Protein AF-A0A699RCU1-F1 (afdb_monomer_lite)

Structure (mmCIF, N/CA/C/O backbone):
data_AF-A0A699RCU1-F1
#
_entry.id   AF-A0A699RCU1-F1
#
loop_
_atom_site.group_PDB
_atom_site.id
_atom_site.type_symbol
_atom_site.label_atom_id
_atom_site.label_alt_id
_atom_site.label_comp_id
_atom_site.label_asym_id
_atom_site.label_entity_id
_atom_site.label_seq_id
_atom_site.pdbx_PDB_ins_code
_atom_site.Cartn_x
_atom_site.Cartn_y
_atom_site.Cartn_z
_atom_site.occupancy
_atom_site.B_iso_or_equiv
_atom_site.auth_seq_id
_atom_site.auth_comp_id
_atom_site.auth_asym_id
_atom_site.auth_atom_id
_atom_site.pdbx_PDB_model_num
ATOM 1 N N . MET A 1 1 ? -63.545 15.218 -15.089 1.00 36.19 1 MET A N 1
ATOM 2 C CA . MET A 1 1 ? -62.524 16.046 -15.772 1.00 36.19 1 MET A CA 1
ATOM 3 C C . MET A 1 1 ? -62.347 17.338 -14.980 1.00 36.19 1 MET A C 1
ATOM 5 O O . MET A 1 1 ? -63.163 18.237 -15.114 1.00 36.19 1 MET A O 1
ATOM 9 N N . ALA A 1 2 ? -61.368 17.408 -14.074 1.00 44.38 2 ALA A N 1
ATOM 10 C CA . ALA A 1 2 ? -61.155 18.608 -13.263 1.00 44.38 2 ALA A CA 1
ATOM 11 C C . ALA A 1 2 ? -60.403 19.665 -14.088 1.00 44.38 2 ALA A C 1
ATOM 13 O O . ALA A 1 2 ? -59.231 19.494 -14.425 1.00 44.38 2 ALA A O 1
ATOM 14 N N . GLY A 1 3 ? -61.101 20.743 -14.450 1.00 45.12 3 GLY A N 1
ATOM 15 C CA . GLY A 1 3 ? -60.527 21.897 -15.134 1.00 45.12 3 GLY A CA 1
ATOM 16 C C . GLY A 1 3 ? -59.576 22.654 -14.209 1.00 45.12 3 GLY A C 1
ATOM 17 O O . GLY A 1 3 ? -59.999 23.333 -13.278 1.00 45.12 3 GLY A O 1
ATOM 18 N N . VAL A 1 4 ? -58.273 22.541 -14.463 1.00 46.00 4 VAL A N 1
ATOM 19 C CA . VAL A 1 4 ? -57.250 23.323 -13.757 1.00 46.00 4 VAL A CA 1
ATOM 20 C C . VAL A 1 4 ? -57.346 24.787 -14.199 1.00 46.00 4 VAL A C 1
ATOM 22 O O . VAL A 1 4 ? -57.013 25.112 -15.340 1.00 46.00 4 VAL A O 1
ATOM 25 N N . SER A 1 5 ? -57.787 25.653 -13.281 1.00 58.03 5 SER A N 1
ATOM 26 C CA . SER A 1 5 ? -57.928 27.107 -13.453 1.00 58.03 5 SER A CA 1
ATOM 27 C C . SER A 1 5 ? -56.631 27.786 -13.928 1.00 58.03 5 SER A C 1
ATOM 29 O O . SER A 1 5 ? -55.534 27.485 -13.446 1.00 58.03 5 SER A O 1
ATOM 31 N N . ASN A 1 6 ? -56.762 28.736 -14.861 1.00 61.31 6 ASN A N 1
ATOM 32 C CA . ASN A 1 6 ? -55.672 29.421 -15.573 1.00 61.31 6 ASN A CA 1
ATOM 33 C C . ASN A 1 6 ? -54.647 30.094 -14.629 1.00 61.31 6 ASN A C 1
ATOM 35 O O . ASN A 1 6 ? -53.447 30.081 -14.894 1.00 61.31 6 ASN A O 1
ATOM 39 N N . ASN A 1 7 ? -55.085 30.599 -13.470 1.00 59.19 7 ASN A N 1
ATOM 40 C CA . ASN A 1 7 ? -54.180 31.191 -12.475 1.00 59.19 7 ASN A CA 1
ATOM 41 C C . ASN A 1 7 ? -53.274 30.159 -11.790 1.00 59.19 7 ASN A C 1
ATOM 43 O O . ASN A 1 7 ? -52.128 30.471 -11.471 1.00 59.19 7 ASN A O 1
ATOM 47 N N . ASN A 1 8 ? -53.740 28.921 -11.614 1.00 57.97 8 ASN A N 1
ATOM 48 C CA . ASN A 1 8 ? -52.934 27.852 -11.024 1.00 57.97 8 ASN A CA 1
ATOM 49 C C . ASN A 1 8 ? -51.920 27.306 -12.035 1.00 57.97 8 ASN A C 1
ATOM 51 O O . ASN A 1 8 ? -50.808 26.965 -11.647 1.00 57.97 8 ASN A O 1
ATOM 55 N N . ARG A 1 9 ? -52.248 27.326 -13.338 1.00 62.53 9 ARG A N 1
ATOM 56 C CA . ARG A 1 9 ? -51.283 27.046 -14.416 1.00 62.53 9 ARG A CA 1
ATOM 57 C C . ARG A 1 9 ? -50.198 28.118 -14.498 1.00 62.53 9 ARG A C 1
ATOM 59 O O . ARG A 1 9 ? -49.031 27.766 -14.569 1.00 62.53 9 ARG A O 1
ATOM 66 N N . LYS A 1 10 ? -50.549 29.407 -14.404 1.00 63.38 10 LYS A N 1
ATOM 67 C CA . LYS A 1 10 ? -49.562 30.505 -14.359 1.00 63.38 10 LYS A CA 1
ATOM 68 C C . LYS A 1 10 ? -48.641 30.406 -13.141 1.00 63.38 10 LYS A C 1
ATOM 70 O O . LYS A 1 10 ? -47.439 30.578 -13.289 1.00 63.38 10 LYS A O 1
ATOM 75 N N . LYS A 1 11 ? -49.179 30.066 -11.962 1.00 64.94 11 LYS A N 1
ATOM 76 C CA . LYS A 1 11 ? -48.381 29.827 -10.744 1.00 64.94 11 LYS A CA 1
ATOM 77 C C . LYS A 1 11 ? -47.473 28.596 -10.866 1.00 64.94 11 LYS A C 1
ATOM 79 O O . LYS A 1 11 ? -46.323 28.665 -10.447 1.00 64.94 11 LYS A O 1
ATOM 84 N N . LEU A 1 12 ? -47.953 27.512 -11.485 1.00 63.06 12 LEU A N 1
ATOM 85 C CA . LEU A 1 12 ? -47.147 26.319 -11.781 1.00 63.06 12 LEU A CA 1
ATOM 86 C C . LEU A 1 12 ? -46.032 26.611 -12.795 1.00 63.06 12 LEU A C 1
ATOM 88 O O . LEU A 1 12 ? -44.903 26.183 -12.584 1.00 63.06 12 LEU A O 1
ATOM 92 N N . ILE A 1 13 ? -46.314 27.384 -13.849 1.00 64.69 13 ILE A N 1
ATOM 93 C CA . ILE A 1 13 ? -45.314 27.809 -14.841 1.00 64.69 13 ILE A CA 1
ATOM 94 C C . ILE A 1 13 ? -44.275 28.736 -14.196 1.00 64.69 13 ILE A C 1
ATOM 96 O O . ILE A 1 13 ? -43.083 28.566 -14.428 1.00 64.69 13 ILE A O 1
ATOM 100 N N . LEU A 1 14 ? -44.697 29.675 -13.342 1.00 62.03 14 LEU A N 1
ATOM 101 C CA . LEU A 1 14 ? -43.781 30.587 -12.651 1.00 62.03 14 LEU A CA 1
ATOM 102 C C . LEU A 1 14 ? -42.874 29.841 -11.656 1.00 62.03 14 LEU A C 1
ATOM 104 O O . LEU A 1 14 ? -41.682 30.126 -11.582 1.00 62.03 14 LEU A O 1
ATOM 108 N N . GLY A 1 15 ? -43.411 28.838 -10.951 1.00 68.62 15 GLY A N 1
ATOM 109 C CA . GLY A 1 15 ? -42.625 27.949 -10.088 1.00 68.62 15 GLY A CA 1
ATOM 110 C C . GLY A 1 15 ? -41.655 27.048 -10.866 1.00 68.62 15 GLY A C 1
ATOM 111 O O . GLY A 1 15 ? -40.509 26.868 -10.453 1.00 68.62 15 GLY A O 1
ATOM 112 N N . ALA A 1 16 ? -42.072 26.529 -12.024 1.00 64.06 16 ALA A N 1
ATOM 113 C CA . ALA A 1 16 ? -41.213 25.731 -12.900 1.00 64.06 16 ALA A CA 1
ATOM 114 C C . ALA A 1 16 ? -40.072 26.567 -13.515 1.00 64.06 16 ALA A C 1
ATOM 116 O O . ALA A 1 16 ? -38.933 26.118 -13.559 1.00 64.06 16 ALA A O 1
ATOM 117 N N . LEU A 1 17 ? -40.327 27.814 -13.921 1.00 60.56 17 LEU A N 1
ATOM 118 C CA . LEU A 1 17 ? -39.280 28.707 -14.434 1.00 60.56 17 LEU A CA 1
ATOM 119 C C . LEU A 1 17 ? -38.281 29.120 -13.342 1.00 60.56 17 LEU A C 1
ATOM 121 O O . LEU A 1 17 ? -37.078 29.153 -13.594 1.00 60.56 17 LEU A O 1
ATOM 125 N N . ALA A 1 18 ? -38.752 29.374 -12.117 1.00 61.88 18 ALA A N 1
ATOM 126 C CA . ALA A 1 18 ? -37.882 29.707 -10.989 1.00 61.88 18 ALA A CA 1
ATOM 127 C C . ALA A 1 18 ? -36.944 28.546 -10.606 1.00 61.88 18 ALA A C 1
ATOM 129 O O . ALA A 1 18 ? -35.774 28.769 -10.300 1.00 61.88 18 ALA A O 1
ATOM 130 N N . THR A 1 19 ? -37.428 27.301 -10.673 1.00 60.97 19 THR A N 1
ATOM 131 C CA . THR A 1 19 ? -36.604 26.107 -10.409 1.00 60.97 19 THR A CA 1
ATOM 132 C C . THR A 1 19 ? -35.581 25.841 -11.517 1.00 60.97 19 THR A C 1
ATOM 134 O O . THR A 1 19 ? -34.441 25.503 -11.210 1.00 60.97 19 THR A O 1
ATOM 137 N N . VAL A 1 20 ? -35.927 26.078 -12.788 1.00 64.06 20 VAL A N 1
ATOM 138 C CA . VAL A 1 20 ? -34.983 25.968 -13.920 1.00 64.06 20 VAL A CA 1
ATOM 139 C C . VAL A 1 20 ? -33.850 27.001 -13.823 1.00 64.06 20 VAL A C 1
ATOM 141 O O . VAL A 1 20 ? -32.688 26.655 -14.041 1.00 64.06 20 VAL A O 1
ATOM 144 N N . LEU A 1 21 ? -34.146 28.248 -13.434 1.00 60.62 21 LEU A N 1
ATOM 145 C CA . LEU A 1 21 ? -33.123 29.294 -13.290 1.00 60.62 21 LEU A CA 1
ATOM 146 C C . LEU A 1 21 ? -32.106 28.980 -12.180 1.00 60.62 21 LEU A C 1
ATOM 148 O O . LEU A 1 21 ? -30.912 29.206 -12.375 1.00 60.62 21 LEU A O 1
ATOM 152 N N . LEU A 1 22 ? -32.535 28.388 -11.060 1.00 59.56 22 LEU A N 1
ATOM 153 C CA . LEU A 1 22 ? -31.626 28.001 -9.972 1.00 59.56 22 LEU A CA 1
ATOM 154 C C . LEU A 1 22 ? -30.651 26.878 -10.367 1.00 59.56 22 LEU A C 1
ATOM 156 O O . LEU A 1 22 ? -29.525 26.851 -9.876 1.00 59.56 22 LEU A O 1
ATOM 160 N N . ILE A 1 23 ? -31.038 25.987 -11.285 1.00 56.88 23 ILE A N 1
ATOM 161 C CA . ILE A 1 23 ? -30.172 24.896 -11.768 1.00 56.88 23 ILE A CA 1
ATOM 162 C C . ILE A 1 23 ? -29.110 25.423 -12.754 1.00 56.88 23 ILE A C 1
ATOM 164 O O . ILE A 1 23 ? -27.985 24.926 -12.777 1.00 56.88 23 ILE A O 1
ATOM 168 N N . SER A 1 24 ? -29.410 26.488 -13.510 1.00 56.06 24 SER A N 1
ATOM 169 C CA . SER A 1 24 ? -28.455 27.102 -14.452 1.00 56.06 24 SER A CA 1
ATOM 170 C C . SER A 1 24 ? -27.304 27.886 -13.798 1.00 56.06 24 SER A C 1
ATOM 172 O O . SER A 1 24 ? -26.292 28.137 -14.448 1.00 56.06 24 SER A O 1
ATOM 174 N N . ALA A 1 25 ? -27.397 28.212 -12.504 1.00 57.78 25 ALA A N 1
ATOM 175 C CA . ALA A 1 25 ? -26.350 28.935 -11.775 1.00 57.78 25 ALA A CA 1
ATOM 176 C C . ALA A 1 25 ? -25.174 28.049 -11.299 1.00 57.78 25 ALA A C 1
ATOM 178 O O . ALA A 1 25 ? -24.194 28.574 -10.775 1.00 57.78 25 ALA A O 1
ATOM 179 N N . PHE A 1 26 ? -25.226 26.724 -11.506 1.00 57.66 26 PHE A N 1
ATOM 180 C CA . PHE A 1 26 ? -24.154 25.788 -11.119 1.00 57.66 26 PHE A CA 1
ATOM 181 C C . PHE A 1 26 ? -23.271 25.291 -12.282 1.00 57.66 26 PHE A C 1
ATOM 183 O O . PHE A 1 26 ? -22.323 24.548 -12.042 1.00 57.66 26 PHE A O 1
ATOM 190 N N . ILE A 1 27 ? -23.495 25.742 -13.525 1.00 58.50 27 ILE A N 1
ATOM 191 C CA . ILE A 1 27 ? -22.657 25.402 -14.701 1.00 58.50 27 ILE A CA 1
ATOM 192 C C . ILE A 1 27 ? -21.872 26.642 -15.176 1.00 58.50 27 ILE A C 1
ATOM 194 O O . ILE A 1 27 ? -21.806 26.955 -16.360 1.00 58.50 27 ILE A O 1
ATOM 198 N N . GLY A 1 28 ? -21.313 27.404 -14.230 1.00 57.59 28 GLY A N 1
ATOM 199 C CA . GLY A 1 28 ? -20.742 28.731 -14.500 1.00 57.59 28 GLY A CA 1
ATOM 200 C C . GLY A 1 28 ? -19.399 29.046 -13.844 1.00 57.59 28 GLY A C 1
ATOM 201 O O . GLY A 1 28 ? -19.011 30.209 -13.845 1.00 57.59 28 GLY A O 1
ATOM 202 N N . ILE A 1 29 ? -18.671 28.067 -13.292 1.00 57.88 29 ILE A N 1
ATOM 203 C CA . ILE A 1 29 ? -17.298 28.288 -12.796 1.00 57.88 29 ILE A CA 1
ATOM 204 C C . ILE A 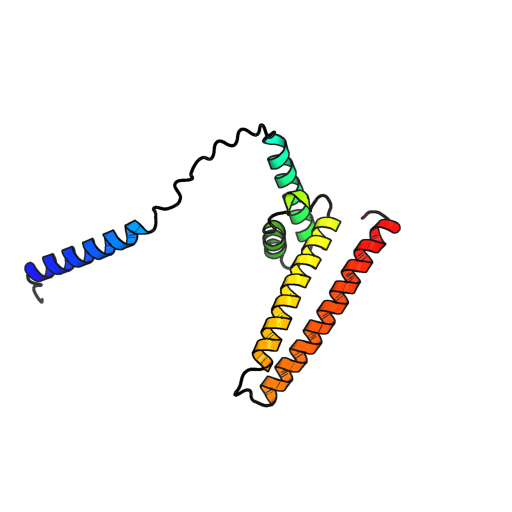1 29 ? -16.364 27.205 -13.336 1.00 57.88 29 ILE A C 1
ATOM 206 O O . ILE A 1 29 ? -15.880 26.354 -12.603 1.00 57.88 29 ILE A O 1
ATOM 210 N N . VAL A 1 30 ? -16.092 27.263 -14.641 1.00 53.94 30 VAL A N 1
ATOM 211 C CA . VAL A 1 30 ? -14.787 26.851 -15.185 1.00 53.94 30 VAL A CA 1
ATOM 212 C C . VAL A 1 30 ? -14.394 27.756 -16.361 1.00 53.94 30 VAL A C 1
ATOM 214 O O . VAL A 1 30 ? -13.940 27.303 -17.406 1.00 53.94 30 VAL A O 1
ATOM 217 N N . VAL A 1 31 ? -14.566 29.076 -16.221 1.00 47.47 31 VAL A N 1
ATOM 218 C CA . VAL A 1 31 ? -13.823 30.013 -17.078 1.00 47.47 31 VAL A CA 1
ATOM 219 C C . VAL A 1 31 ? -12.420 30.095 -16.492 1.00 47.47 31 VAL A C 1
ATOM 221 O O . VAL A 1 31 ? -12.175 30.799 -15.515 1.00 47.47 31 VAL A O 1
ATOM 224 N N . GLY A 1 32 ? -11.519 29.284 -17.043 1.00 51.53 32 GLY A N 1
ATOM 225 C CA . GLY A 1 32 ? -10.115 29.274 -16.665 1.00 51.53 32 GLY A CA 1
ATOM 226 C C . GLY A 1 32 ? -9.513 30.668 -16.806 1.00 51.53 32 GLY A C 1
ATOM 227 O O . GLY A 1 32 ? -9.486 31.246 -17.894 1.00 51.53 32 GLY A O 1
ATOM 228 N N . VAL A 1 33 ? -8.991 31.207 -15.707 1.00 49.88 33 VAL A N 1
ATOM 229 C CA . VAL A 1 33 ? -8.054 32.324 -15.773 1.00 49.88 33 VAL A CA 1
ATOM 230 C C . VAL A 1 33 ? -6.788 31.817 -16.459 1.00 49.88 33 VAL A C 1
ATOM 232 O O . VAL A 1 33 ? -6.013 31.043 -15.900 1.00 49.88 33 VAL A O 1
ATOM 235 N N . LYS A 1 34 ? -6.593 32.221 -17.716 1.00 48.66 34 LYS A N 1
ATOM 236 C CA . LYS A 1 34 ? -5.351 31.989 -18.454 1.00 48.66 34 LYS A CA 1
ATOM 237 C C . LYS A 1 34 ? -4.252 32.826 -17.803 1.00 48.66 34 LYS A C 1
ATOM 239 O O . LYS A 1 34 ? -4.014 33.965 -18.197 1.00 48.66 34 LYS A O 1
ATOM 244 N N . SER A 1 35 ? -3.592 32.258 -16.797 1.00 53.59 35 SER A N 1
ATOM 245 C CA . SER A 1 35 ? -2.325 32.779 -16.300 1.00 53.59 35 SER A CA 1
ATOM 246 C C . SER A 1 35 ? -1.311 32.667 -17.437 1.00 53.59 35 SER A C 1
ATOM 248 O O . SER A 1 35 ? -0.948 31.568 -17.860 1.00 53.59 35 SER A O 1
ATOM 250 N N . ARG A 1 36 ? -0.897 33.807 -17.998 1.00 60.38 36 ARG A N 1
ATOM 251 C CA . ARG A 1 36 ? 0.263 33.866 -18.890 1.00 60.38 36 ARG A CA 1
ATOM 252 C C . ARG A 1 36 ? 1.508 33.678 -18.027 1.00 60.38 36 ARG A C 1
ATOM 254 O O . ARG A 1 36 ? 2.154 34.653 -17.666 1.00 60.38 36 ARG A O 1
ATOM 261 N N . ASN A 1 37 ? 1.836 32.429 -17.708 1.00 59.19 37 ASN A N 1
ATOM 262 C CA . ASN A 1 37 ? 3.193 32.098 -17.313 1.00 59.19 37 ASN A CA 1
ATOM 263 C C . ASN A 1 37 ? 3.993 31.866 -18.594 1.00 59.19 37 ASN A C 1
ATOM 265 O O . ASN A 1 37 ? 3.831 30.859 -19.283 1.00 59.19 37 ASN A O 1
ATOM 269 N N . SER A 1 38 ? 4.808 32.848 -18.949 1.00 57.78 38 SER A N 1
ATOM 270 C CA . SER A 1 38 ? 5.862 32.731 -19.946 1.00 57.78 38 SER A CA 1
ATOM 271 C C . SER A 1 38 ? 6.927 31.761 -19.433 1.00 57.78 38 SER A C 1
ATOM 273 O O . SER A 1 38 ? 7.936 32.165 -18.867 1.00 57.78 38 SER A O 1
ATOM 275 N N . GLY A 1 39 ? 6.667 30.471 -19.623 1.00 46.84 39 GLY A N 1
ATOM 276 C CA . GLY A 1 39 ? 7.641 29.395 -19.536 1.00 46.84 39 GLY A CA 1
ATOM 277 C C . GLY A 1 39 ? 7.561 28.598 -20.828 1.00 46.84 39 GLY A C 1
ATOM 278 O O . GLY A 1 39 ? 6.590 27.883 -21.057 1.00 46.84 39 GLY A O 1
ATOM 279 N N . SER A 1 40 ? 8.552 28.768 -21.700 1.00 49.97 40 SER A N 1
ATOM 280 C CA . SER A 1 40 ? 8.745 27.907 -22.864 1.00 49.97 40 SER A CA 1
ATOM 281 C C . SER A 1 40 ? 9.043 26.493 -22.359 1.00 49.97 40 SER A C 1
ATOM 283 O O . SER A 1 40 ? 10.168 26.209 -21.958 1.00 49.97 40 SER A O 1
ATOM 285 N N . HIS A 1 41 ? 8.028 25.628 -22.314 1.00 51.09 41 HIS A N 1
ATOM 286 C CA . HIS A 1 41 ? 8.196 24.204 -22.044 1.00 51.09 41 HIS A CA 1
ATOM 287 C C . HIS A 1 41 ? 7.766 23.400 -23.267 1.00 51.09 41 HIS A C 1
ATOM 289 O O . HIS A 1 41 ? 6.651 23.520 -23.775 1.00 51.09 41 HIS A O 1
ATOM 295 N N . ASN A 1 42 ? 8.716 22.596 -23.731 1.00 52.53 42 ASN A N 1
ATOM 296 C CA . ASN A 1 42 ? 8.678 21.731 -24.896 1.00 52.53 42 ASN A CA 1
ATOM 297 C C . ASN A 1 42 ? 7.509 20.729 -24.788 1.00 52.53 42 ASN A C 1
ATOM 299 O O . ASN A 1 42 ? 7.637 19.673 -24.173 1.00 52.53 42 ASN A O 1
ATOM 303 N N . SER A 1 43 ? 6.348 21.081 -25.345 1.00 57.59 43 SER A N 1
ATOM 304 C CA . SER A 1 43 ? 5.077 20.363 -25.140 1.00 57.59 43 SER A CA 1
ATOM 305 C C . SER A 1 43 ? 5.066 18.941 -25.712 1.00 57.59 43 SER A C 1
ATOM 307 O O . SER A 1 43 ? 4.192 18.158 -25.369 1.00 57.59 43 SER A O 1
ATOM 309 N N . ASN A 1 44 ? 6.044 18.606 -26.557 1.00 59.28 44 ASN A N 1
ATOM 310 C CA . ASN A 1 44 ? 6.176 17.290 -27.172 1.00 59.28 44 ASN A CA 1
ATOM 311 C C . ASN A 1 44 ? 6.752 16.241 -26.199 1.00 59.28 44 ASN A C 1
ATOM 313 O O . ASN A 1 44 ? 6.382 15.078 -26.251 1.00 59.28 44 ASN A O 1
ATOM 317 N N . VAL A 1 45 ? 7.633 16.640 -25.272 1.00 61.78 45 VAL A N 1
ATOM 318 C CA . VAL A 1 45 ? 8.303 15.686 -24.367 1.00 61.78 45 VAL A CA 1
ATOM 319 C C . VAL A 1 45 ? 7.351 15.186 -23.279 1.00 61.78 45 VAL A C 1
ATOM 321 O O . VAL A 1 45 ? 7.308 13.989 -23.029 1.00 61.78 45 VAL A O 1
ATOM 324 N N . GLN A 1 46 ? 6.538 16.075 -22.695 1.00 66.38 46 GLN A N 1
ATOM 325 C CA . GLN A 1 46 ? 5.590 15.702 -21.637 1.00 66.38 46 GLN A CA 1
ATOM 326 C C . GLN A 1 46 ? 4.530 14.714 -22.140 1.00 66.38 46 GLN A C 1
ATOM 328 O O . GLN A 1 46 ? 4.268 13.707 -21.492 1.00 66.38 46 GLN A O 1
ATOM 333 N N . SER A 1 47 ? 3.966 14.955 -23.329 1.00 73.12 47 SER A N 1
ATOM 334 C CA . SER A 1 47 ? 2.973 14.050 -23.917 1.00 73.12 47 SER A CA 1
ATOM 335 C C . SER A 1 47 ? 3.552 12.675 -24.260 1.00 73.12 47 SER A C 1
ATOM 337 O O . SER A 1 47 ? 2.842 11.676 -24.180 1.00 73.12 47 SER A O 1
ATOM 339 N N . ILE A 1 48 ? 4.837 12.615 -24.634 1.00 76.00 48 ILE A N 1
ATOM 340 C CA . ILE A 1 48 ? 5.532 11.354 -24.923 1.00 76.00 48 ILE A CA 1
ATOM 341 C C . ILE A 1 48 ? 5.769 10.571 -23.626 1.00 76.00 48 ILE A C 1
ATOM 343 O O . ILE A 1 48 ? 5.438 9.390 -23.577 1.00 76.00 48 ILE A O 1
ATOM 347 N N . THR A 1 49 ? 6.266 11.223 -22.567 1.00 74.81 49 THR A N 1
ATOM 348 C CA . THR A 1 49 ? 6.495 10.568 -21.265 1.00 74.81 49 THR A CA 1
ATOM 349 C C . THR A 1 49 ? 5.197 10.110 -20.608 1.00 74.81 49 THR A C 1
ATOM 351 O O . THR A 1 49 ? 5.165 9.053 -19.986 1.00 74.81 49 THR A O 1
ATOM 354 N N . ASP A 1 50 ? 4.112 10.873 -20.781 1.00 82.38 50 ASP A N 1
ATOM 355 C CA . ASP A 1 50 ? 2.783 10.460 -20.331 1.00 82.38 50 ASP A CA 1
ATOM 356 C C . ASP A 1 50 ? 2.374 9.165 -21.058 1.00 82.38 50 ASP A C 1
ATOM 358 O O . ASP A 1 50 ? 2.045 8.166 -20.418 1.00 82.38 50 ASP A O 1
ATOM 362 N N . SER A 1 51 ? 2.467 9.137 -22.393 1.00 89.38 51 SER A N 1
ATOM 363 C CA . SER A 1 51 ? 2.123 7.954 -23.193 1.00 89.38 51 SER A CA 1
ATOM 364 C C . SER A 1 51 ? 2.959 6.719 -22.835 1.00 89.38 51 SER A C 1
ATOM 366 O O . SER A 1 51 ? 2.417 5.618 -22.787 1.00 89.38 51 SER A O 1
ATOM 368 N N . GLU A 1 52 ? 4.259 6.882 -22.590 1.00 95.19 52 GLU A N 1
ATOM 369 C CA . GLU A 1 52 ? 5.164 5.784 -22.234 1.00 95.19 52 GLU A CA 1
ATOM 370 C C . GLU A 1 52 ? 4.804 5.171 -20.875 1.00 95.19 52 GLU A C 1
ATOM 372 O O . GLU A 1 52 ? 4.620 3.956 -20.772 1.00 95.19 52 GLU A O 1
ATOM 377 N N . ALA A 1 53 ? 4.608 6.006 -19.850 1.00 96.56 53 ALA A N 1
ATOM 378 C CA . ALA A 1 53 ? 4.191 5.545 -18.530 1.00 96.56 53 ALA A CA 1
ATOM 379 C C . ALA A 1 53 ? 2.853 4.793 -18.594 1.00 96.56 53 ALA A C 1
ATOM 381 O O . ALA A 1 53 ? 2.703 3.734 -17.983 1.00 96.56 53 ALA A O 1
ATOM 382 N N . HIS A 1 54 ? 1.891 5.291 -19.376 1.00 97.00 54 HIS A N 1
ATOM 383 C CA . HIS A 1 54 ? 0.603 4.625 -19.561 1.00 97.00 54 HIS A CA 1
ATOM 384 C C . HIS A 1 54 ? 0.734 3.231 -20.201 1.00 97.00 54 HIS A C 1
ATOM 386 O O . HIS A 1 54 ? 0.063 2.301 -19.745 1.00 97.00 54 HIS A O 1
ATOM 392 N N . GLU A 1 55 ? 1.607 3.043 -21.194 1.00 97.50 55 GLU A N 1
ATOM 393 C CA . GLU A 1 55 ? 1.856 1.724 -21.800 1.00 97.50 55 GLU A CA 1
ATOM 394 C C . GLU A 1 55 ? 2.581 0.763 -20.841 1.00 97.50 55 GLU A C 1
ATOM 396 O O . GLU A 1 55 ? 2.236 -0.423 -20.755 1.00 97.50 55 GLU A O 1
ATOM 401 N N . ILE A 1 56 ? 3.526 1.264 -20.038 1.00 97.44 56 ILE A N 1
ATOM 402 C CA . ILE A 1 56 ? 4.187 0.469 -18.991 1.00 97.44 56 ILE A CA 1
ATOM 403 C C . ILE A 1 56 ? 3.167 0.007 -17.947 1.00 97.44 56 ILE A C 1
ATOM 405 O O . ILE A 1 56 ? 3.119 -1.176 -17.605 1.00 97.44 56 ILE A O 1
ATOM 409 N N . VAL A 1 57 ? 2.306 0.903 -17.460 1.00 97.94 57 VAL A N 1
ATOM 410 C CA . VAL A 1 57 ? 1.254 0.543 -16.497 1.00 97.94 57 VAL A CA 1
ATOM 411 C C . VAL A 1 57 ? 0.291 -0.473 -17.113 1.00 97.94 57 VAL A C 1
ATOM 413 O O . VAL A 1 57 ? -0.042 -1.473 -16.478 1.00 97.94 57 VAL A O 1
ATOM 416 N N . LYS A 1 58 ? -0.134 -0.265 -18.362 1.00 97.69 58 LYS A N 1
ATOM 417 C CA . LYS A 1 58 ? -1.063 -1.163 -19.056 1.00 97.69 58 LYS A CA 1
ATOM 418 C C . LYS A 1 58 ? -0.489 -2.568 -19.233 1.00 97.69 58 LYS A C 1
ATOM 420 O O . LYS A 1 58 ? -1.168 -3.548 -18.925 1.00 97.69 58 LYS A O 1
ATOM 425 N N . SER A 1 59 ? 0.759 -2.673 -19.683 1.00 97.25 59 SER A N 1
ATOM 426 C CA . SER A 1 59 ? 1.451 -3.959 -19.824 1.00 97.25 59 SER A CA 1
ATOM 427 C C . SER A 1 59 ? 1.649 -4.644 -18.469 1.00 97.25 59 SER A C 1
ATOM 429 O O . SER A 1 59 ? 1.303 -5.818 -18.334 1.00 97.25 59 SER A O 1
ATOM 431 N N . SER A 1 60 ? 2.069 -3.902 -17.439 1.00 96.38 60 SER A N 1
ATOM 432 C CA . SER A 1 60 ? 2.230 -4.407 -16.066 1.00 96.38 60 SER A CA 1
ATOM 433 C C . SER A 1 60 ? 0.921 -4.957 -15.485 1.00 96.38 60 SER A C 1
ATOM 435 O O . SER A 1 60 ? 0.913 -5.992 -14.822 1.00 96.38 60 SER A O 1
ATOM 437 N N . CYS A 1 61 ? -0.205 -4.297 -15.762 1.00 98.06 61 CYS A N 1
ATOM 438 C CA . CYS A 1 61 ? -1.521 -4.689 -15.262 1.00 98.06 61 CYS A CA 1
ATOM 439 C C . CYS A 1 61 ? -2.176 -5.844 -16.037 1.00 98.06 61 CYS A C 1
ATOM 441 O O . CYS A 1 61 ? -3.130 -6.444 -15.533 1.00 98.06 61 CYS A O 1
ATOM 443 N N . SER A 1 62 ? -1.688 -6.171 -17.239 1.00 97.50 62 SER A N 1
ATOM 444 C CA . SER A 1 62 ? -2.335 -7.124 -18.156 1.00 97.50 62 SER A CA 1
ATOM 445 C C . SER A 1 62 ? -2.481 -8.543 -17.593 1.00 97.50 62 SER A C 1
ATOM 447 O O . SER A 1 62 ? -3.452 -9.227 -17.908 1.00 97.50 62 SER A O 1
ATOM 449 N N . ALA A 1 63 ? -1.558 -8.966 -16.725 1.00 93.56 63 ALA A N 1
ATOM 450 C CA . ALA A 1 63 ? -1.557 -10.286 -16.094 1.00 93.56 63 ALA A CA 1
ATOM 451 C C . ALA A 1 63 ? -2.308 -10.334 -14.748 1.00 93.56 63 ALA A C 1
ATOM 453 O O . ALA A 1 63 ? -2.350 -11.378 -14.097 1.00 93.56 63 ALA A O 1
ATOM 454 N N . THR A 1 64 ? -2.880 -9.215 -14.293 1.00 97.06 64 THR A N 1
ATOM 455 C CA . THR A 1 64 ? -3.628 -9.168 -13.028 1.00 97.06 64 THR A CA 1
ATOM 456 C C . THR A 1 64 ? -5.054 -9.695 -13.203 1.00 97.06 64 THR A C 1
ATOM 458 O O . THR A 1 64 ? -5.613 -9.664 -14.295 1.00 97.06 64 THR A O 1
ATOM 461 N N . PHE A 1 65 ? -5.696 -10.127 -12.112 1.00 98.12 65 PHE A N 1
ATOM 462 C CA . PHE A 1 65 ? -7.108 -10.540 -12.148 1.00 98.12 65 PHE A CA 1
ATOM 463 C C . PHE A 1 65 ? -8.075 -9.402 -12.507 1.00 98.12 65 PHE A C 1
ATOM 465 O O . PHE A 1 65 ? -9.179 -9.666 -12.981 1.00 98.12 65 PHE A O 1
ATOM 472 N N . TYR A 1 66 ? -7.671 -8.145 -12.287 1.00 97.81 66 TYR A N 1
ATOM 473 C CA . TYR A 1 66 ? -8.492 -6.962 -12.550 1.00 97.81 66 TYR A CA 1
ATOM 474 C C . TYR A 1 66 ? -7.705 -5.902 -13.344 1.00 97.81 66 TYR A C 1
ATOM 476 O O . TYR A 1 66 ? -7.373 -4.853 -12.782 1.00 97.81 66 TYR A O 1
ATOM 484 N N . PRO A 1 67 ? -7.419 -6.131 -14.642 1.00 98.25 67 PRO A N 1
ATOM 485 C CA . PRO A 1 67 ? -6.525 -5.270 -15.424 1.00 98.25 67 PRO A CA 1
ATOM 486 C C . PRO A 1 67 ? -6.969 -3.805 -15.481 1.00 98.25 67 PRO A C 1
ATOM 488 O O . PRO A 1 67 ? -6.166 -2.906 -15.243 1.00 98.25 67 PRO A O 1
ATOM 491 N N . GLU A 1 68 ? -8.262 -3.560 -15.704 1.00 97.75 68 GLU A N 1
ATOM 492 C CA . GLU A 1 68 ? -8.820 -2.202 -15.775 1.00 97.75 68 GLU A CA 1
ATOM 493 C C . GLU A 1 68 ? -8.758 -1.468 -14.429 1.00 97.75 68 GLU A C 1
ATOM 495 O O . GLU A 1 68 ? -8.462 -0.271 -14.363 1.00 97.75 68 GLU A O 1
ATOM 500 N N . LEU A 1 69 ? -8.998 -2.187 -13.327 1.00 97.94 69 LEU A N 1
ATOM 501 C CA . LEU A 1 69 ? -8.894 -1.613 -11.988 1.00 97.94 69 LEU A CA 1
ATOM 502 C C . LEU A 1 69 ? -7.434 -1.302 -11.644 1.00 97.94 69 LEU A C 1
ATOM 504 O O . LEU A 1 69 ? -7.154 -0.233 -11.107 1.00 97.94 69 LEU A O 1
ATOM 508 N N . CYS A 1 70 ? -6.508 -2.201 -11.980 1.00 98.38 70 CYS A N 1
ATOM 509 C CA . CYS A 1 70 ? -5.075 -1.983 -11.810 1.00 98.38 70 CYS A CA 1
ATOM 510 C C . CYS A 1 70 ? -4.616 -0.737 -12.579 1.00 98.38 70 CYS A C 1
ATOM 512 O O . CYS A 1 70 ? -4.051 0.181 -11.979 1.00 98.38 70 CYS A O 1
ATOM 514 N N . TYR A 1 71 ? -4.943 -0.660 -13.874 1.00 98.31 71 TYR A N 1
ATOM 515 C CA . TYR A 1 71 ? -4.549 0.457 -14.725 1.00 98.31 71 TYR A CA 1
ATOM 516 C C . TYR A 1 71 ? -5.112 1.778 -14.203 1.00 98.31 71 TYR A C 1
ATOM 518 O O . TYR A 1 71 ? -4.352 2.705 -13.941 1.00 98.31 71 TYR A O 1
ATOM 526 N N . SER A 1 72 ? -6.428 1.855 -13.985 1.00 97.88 72 SER A N 1
ATOM 527 C CA . SER A 1 72 ? -7.074 3.087 -13.514 1.00 97.88 72 SER A CA 1
ATOM 528 C C . SER A 1 72 ? -6.572 3.532 -12.141 1.00 97.88 72 SER A C 1
ATOM 530 O O . SER A 1 72 ? -6.415 4.730 -11.907 1.00 97.88 72 SER A O 1
ATOM 532 N N . THR A 1 73 ? -6.257 2.589 -11.250 1.00 97.62 73 THR A N 1
ATOM 533 C CA . THR A 1 73 ? -5.685 2.902 -9.940 1.00 97.62 73 THR A CA 1
ATOM 534 C C . THR A 1 73 ? -4.309 3.540 -10.094 1.00 97.62 73 THR A C 1
ATOM 536 O O . THR A 1 73 ? -4.118 4.660 -9.626 1.00 97.62 73 THR A O 1
ATOM 539 N N . ILE A 1 74 ? -3.369 2.888 -10.783 1.00 97.69 74 ILE A N 1
ATOM 540 C CA . ILE A 1 74 ? -1.987 3.379 -10.898 1.00 97.69 74 ILE A CA 1
ATOM 541 C C . ILE A 1 74 ? -1.924 4.660 -11.746 1.00 97.69 74 ILE A C 1
ATOM 543 O O . ILE A 1 74 ? -1.295 5.637 -11.342 1.00 97.69 74 ILE A O 1
ATOM 547 N N . ALA A 1 75 ? -2.645 4.701 -12.871 1.00 96.56 75 ALA A N 1
ATOM 548 C CA . ALA A 1 75 ? -2.694 5.853 -13.771 1.00 96.56 75 ALA A CA 1
ATOM 549 C C . ALA A 1 75 ? -3.336 7.100 -13.137 1.00 96.56 75 ALA A C 1
ATOM 551 O O . ALA A 1 75 ? -3.097 8.213 -13.596 1.00 96.56 75 ALA A O 1
ATOM 552 N N . SER A 1 76 ? -4.131 6.944 -12.072 1.00 96.38 76 SER A N 1
ATOM 553 C CA . SER A 1 76 ? -4.685 8.085 -11.330 1.00 96.38 76 SER A CA 1
ATOM 554 C C . SER A 1 76 ? -3.656 8.816 -10.461 1.00 96.38 76 SER A C 1
ATOM 556 O O . SER A 1 76 ? -3.960 9.880 -9.911 1.00 96.38 76 SER A O 1
ATOM 558 N N . HIS A 1 77 ? -2.449 8.263 -10.290 1.00 96.56 77 HIS A N 1
ATOM 559 C CA . HIS A 1 77 ? -1.425 8.914 -9.488 1.00 96.56 77 HIS A CA 1
ATOM 560 C C . HIS A 1 77 ? -0.927 10.194 -10.187 1.00 96.56 77 HIS A C 1
ATOM 562 O O . HIS A 1 77 ? -0.487 10.114 -11.332 1.00 96.56 77 HIS A O 1
ATOM 568 N N . PRO A 1 78 ? -0.914 11.368 -9.516 1.00 94.56 78 PRO A N 1
ATOM 569 C CA . PRO A 1 78 ? -0.534 12.636 -10.154 1.00 94.56 78 PRO A CA 1
ATOM 570 C C . PRO A 1 78 ? 0.883 12.667 -10.736 1.00 94.56 78 PRO A C 1
ATOM 572 O O . PRO A 1 78 ? 1.189 13.505 -11.575 1.00 94.56 78 PRO A O 1
ATOM 575 N N . GLU A 1 79 ? 1.749 11.775 -10.262 1.00 94.06 79 GLU A N 1
ATOM 576 C CA . GLU A 1 79 ? 3.157 11.683 -10.644 1.00 94.06 79 GLU A CA 1
ATOM 577 C C . GLU A 1 79 ? 3.440 10.401 -11.443 1.00 94.06 79 GLU A C 1
ATOM 579 O O . GLU A 1 79 ? 4.585 9.966 -11.510 1.00 94.06 79 GLU A O 1
ATOM 584 N N . VAL A 1 80 ? 2.418 9.756 -12.027 1.00 95.75 80 VAL A N 1
ATOM 585 C CA . VAL A 1 80 ? 2.604 8.499 -12.774 1.00 95.75 80 VAL A CA 1
ATOM 586 C C . VAL A 1 80 ? 3.614 8.665 -13.912 1.00 95.75 80 VAL A C 1
ATOM 588 O O . VAL A 1 80 ? 4.553 7.881 -13.998 1.00 95.75 80 VAL A O 1
ATOM 591 N N . SER A 1 81 ? 3.513 9.739 -14.697 1.00 94.88 81 SER A N 1
ATOM 592 C CA . SER A 1 81 ? 4.400 9.997 -15.838 1.00 94.88 81 SER A CA 1
ATOM 593 C C . SER A 1 81 ? 5.851 10.281 -15.459 1.00 94.88 81 SER A C 1
ATOM 595 O O . SER A 1 81 ? 6.749 10.131 -16.280 1.00 94.88 81 SER A O 1
ATOM 597 N N . THR A 1 82 ? 6.098 10.747 -14.232 1.00 94.06 82 THR A N 1
ATOM 598 C CA . THR A 1 82 ? 7.453 11.064 -13.760 1.00 94.06 82 THR A CA 1
ATOM 599 C C . THR A 1 82 ? 8.072 9.916 -12.973 1.00 94.06 82 THR A C 1
ATOM 601 O O . THR A 1 82 ? 9.293 9.742 -13.020 1.00 94.06 82 THR A O 1
ATOM 604 N N . LYS A 1 83 ? 7.248 9.137 -12.261 1.00 94.56 83 LYS A N 1
ATOM 605 C CA . LYS A 1 83 ? 7.684 8.001 -11.444 1.00 94.56 83 LYS A CA 1
ATOM 606 C C . LYS A 1 83 ? 7.821 6.708 -12.225 1.00 94.56 83 LYS A C 1
ATOM 608 O O . LYS A 1 83 ? 8.699 5.934 -11.883 1.00 94.56 83 LYS A O 1
ATOM 613 N N . VAL A 1 84 ? 6.983 6.464 -13.230 1.00 96.56 84 VAL A N 1
ATOM 614 C CA . VAL A 1 84 ? 6.952 5.178 -13.934 1.00 96.56 84 VAL A CA 1
ATOM 615 C C . VAL A 1 84 ? 7.781 5.241 -15.211 1.00 96.56 84 VAL A C 1
ATOM 617 O O . VAL A 1 84 ? 7.361 5.836 -16.198 1.00 96.56 84 VAL A O 1
ATOM 620 N N . LYS A 1 85 ? 8.952 4.601 -15.189 1.00 95.38 85 LYS A N 1
ATOM 621 C CA . LYS A 1 85 ? 9.855 4.416 -16.340 1.00 95.38 85 LYS A CA 1
ATOM 622 C C . LYS A 1 85 ? 10.131 2.941 -16.628 1.00 95.38 85 LYS A C 1
ATOM 624 O O . LYS A 1 85 ? 10.614 2.595 -17.699 1.00 95.38 85 LYS A O 1
ATOM 629 N N . THR A 1 86 ? 9.825 2.070 -15.674 1.00 94.25 86 THR A N 1
ATOM 630 C CA . THR A 1 86 ? 10.005 0.622 -15.751 1.00 94.25 86 THR A CA 1
ATOM 631 C C . THR A 1 86 ? 8.799 -0.107 -15.154 1.00 94.25 86 THR A C 1
ATOM 633 O O . THR A 1 86 ? 8.000 0.467 -14.409 1.00 94.25 86 THR A O 1
ATOM 636 N N . GLN A 1 87 ? 8.671 -1.405 -15.441 1.00 93.75 87 GLN A N 1
ATOM 637 C CA . GLN A 1 87 ? 7.670 -2.255 -14.786 1.00 93.75 87 GLN A CA 1
ATOM 638 C C . GLN A 1 87 ? 7.869 -2.297 -13.264 1.00 93.75 87 GLN A C 1
ATOM 640 O O . GLN A 1 87 ? 6.892 -2.327 -12.516 1.00 93.75 87 GLN A O 1
ATOM 645 N N . LYS A 1 88 ? 9.124 -2.250 -12.798 1.00 93.38 88 LYS A N 1
ATOM 646 C CA . LYS A 1 88 ? 9.442 -2.171 -11.372 1.00 93.38 88 LYS A CA 1
ATOM 647 C C . LYS A 1 88 ? 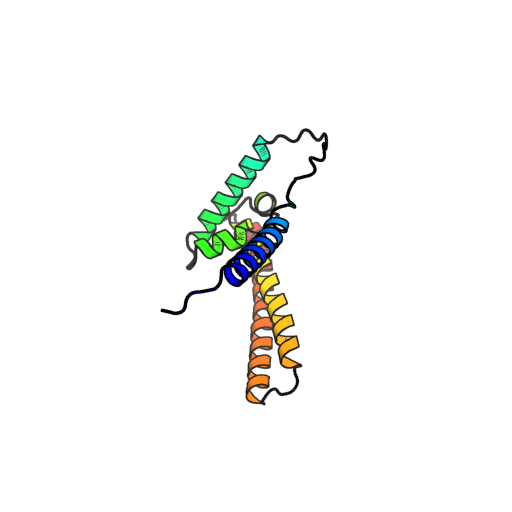8.853 -0.906 -10.749 1.00 93.38 88 LYS A C 1
ATOM 649 O O . LYS A 1 88 ? 8.170 -1.015 -9.737 1.00 93.38 88 LYS A O 1
ATOM 654 N N . ASP A 1 89 ? 9.017 0.250 -11.388 1.00 95.69 89 ASP A N 1
ATOM 655 C CA . ASP A 1 89 ? 8.453 1.508 -10.885 1.00 95.69 89 ASP A CA 1
ATOM 656 C C . ASP A 1 89 ? 6.921 1.441 -10.766 1.00 95.69 89 ASP A C 1
ATOM 658 O O . ASP A 1 89 ? 6.333 1.962 -9.818 1.00 95.69 89 ASP A O 1
ATOM 662 N N . ALA A 1 90 ? 6.253 0.772 -11.716 1.00 96.12 90 ALA A N 1
ATOM 663 C CA . ALA A 1 90 ? 4.810 0.549 -11.652 1.00 96.12 90 ALA A CA 1
ATOM 664 C C . ALA A 1 90 ? 4.421 -0.343 -10.456 1.00 96.12 90 ALA A C 1
ATOM 666 O O . ALA A 1 90 ? 3.431 -0.058 -9.776 1.00 96.12 90 ALA A O 1
ATOM 667 N N . ILE A 1 91 ? 5.210 -1.386 -10.167 1.00 95.81 91 ILE A N 1
ATOM 668 C CA . ILE A 1 91 ? 5.024 -2.267 -9.003 1.00 95.81 91 ILE A CA 1
ATOM 669 C C . ILE A 1 91 ? 5.265 -1.497 -7.698 1.00 95.81 91 ILE A C 1
ATOM 671 O O . ILE A 1 91 ? 4.418 -1.536 -6.806 1.00 95.81 91 ILE A O 1
ATOM 675 N N . GLU A 1 92 ? 6.366 -0.755 -7.584 1.00 96.50 92 GLU A N 1
ATOM 676 C CA . GLU A 1 92 ? 6.680 0.064 -6.407 1.00 96.50 92 GLU A CA 1
ATOM 677 C C . GLU A 1 92 ? 5.597 1.112 -6.145 1.00 96.50 92 GLU A C 1
ATOM 679 O O . GLU A 1 92 ? 5.146 1.294 -5.008 1.00 96.50 92 GLU A O 1
ATOM 684 N N . LEU A 1 93 ? 5.116 1.771 -7.203 1.00 97.44 93 LEU A N 1
ATOM 685 C CA . LEU A 1 93 ? 4.023 2.722 -7.093 1.00 97.44 93 LEU A CA 1
ATOM 686 C C . LEU A 1 93 ? 2.740 2.036 -6.603 1.00 97.44 93 LEU A C 1
ATOM 688 O O . LEU A 1 93 ? 2.083 2.552 -5.695 1.00 97.44 93 LEU A O 1
ATOM 692 N N . ALA A 1 94 ? 2.406 0.854 -7.127 1.00 97.38 94 ALA A N 1
ATOM 693 C CA . ALA A 1 94 ? 1.257 0.075 -6.670 1.00 97.38 94 ALA A CA 1
ATOM 694 C C . ALA A 1 94 ? 1.376 -0.336 -5.189 1.00 97.38 94 ALA A C 1
ATOM 696 O O . ALA A 1 94 ? 0.412 -0.188 -4.429 1.00 97.38 94 ALA A O 1
ATOM 697 N N . VAL A 1 95 ? 2.556 -0.786 -4.748 1.00 97.88 95 VAL A N 1
ATOM 698 C CA . VAL A 1 95 ? 2.844 -1.136 -3.344 1.00 97.88 95 VAL A CA 1
ATOM 699 C C . VAL A 1 95 ? 2.714 0.092 -2.441 1.00 97.88 95 VAL A C 1
ATOM 701 O O . VAL A 1 95 ? 2.069 0.027 -1.391 1.00 97.88 95 VAL A O 1
ATOM 704 N N . SER A 1 96 ? 3.239 1.244 -2.861 1.00 97.81 96 SER A N 1
ATOM 705 C CA . SER A 1 96 ? 3.136 2.512 -2.127 1.00 97.81 96 SER A CA 1
ATOM 706 C C . SER A 1 96 ? 1.683 2.984 -1.981 1.00 97.81 96 SER A C 1
ATOM 708 O O . SER A 1 96 ? 1.225 3.320 -0.880 1.00 97.81 96 SER A O 1
ATOM 710 N N . MET A 1 97 ? 0.913 2.945 -3.074 1.00 97.62 97 MET A N 1
ATOM 711 C CA . MET A 1 97 ? -0.514 3.281 -3.068 1.00 97.62 97 MET A CA 1
ATOM 712 C C . MET A 1 97 ? -1.314 2.338 -2.162 1.00 97.62 97 MET A C 1
ATOM 714 O O . MET A 1 97 ? -2.131 2.802 -1.359 1.00 97.62 97 MET A O 1
ATOM 718 N N . THR A 1 98 ? -1.033 1.036 -2.231 1.00 98.19 98 THR A N 1
ATOM 719 C CA . THR A 1 98 ? -1.657 0.012 -1.382 1.00 98.19 98 THR A CA 1
ATOM 720 C C . THR A 1 98 ? -1.325 0.251 0.087 1.00 98.19 98 THR A C 1
ATOM 722 O O . THR A 1 98 ? -2.230 0.357 0.911 1.00 98.19 98 THR A O 1
ATOM 725 N N . THR A 1 99 ? -0.053 0.475 0.419 1.00 98.62 99 THR A N 1
ATOM 726 C CA . THR A 1 99 ? 0.397 0.792 1.783 1.00 98.62 99 THR A CA 1
ATOM 727 C C . THR A 1 99 ? -0.341 2.001 2.350 1.00 98.62 99 THR A C 1
ATOM 729 O O . THR A 1 99 ? -0.805 1.983 3.493 1.00 98.62 99 THR A O 1
ATOM 732 N N . LYS A 1 100 ? -0.520 3.061 1.552 1.00 98.31 100 LYS A N 1
ATOM 733 C CA . LYS A 1 100 ? -1.304 4.234 1.959 1.00 98.31 100 LYS A CA 1
ATOM 734 C C . LYS A 1 100 ? -2.768 3.874 2.231 1.00 98.31 100 LYS A C 1
ATOM 736 O O . LYS A 1 100 ? -3.321 4.317 3.240 1.00 98.31 100 LYS A O 1
ATOM 741 N N . ALA A 1 101 ? -3.396 3.080 1.367 1.00 98.31 101 ALA A N 1
ATOM 742 C CA . ALA A 1 101 ? -4.779 2.638 1.543 1.00 98.31 101 ALA A CA 1
ATOM 743 C C . ALA A 1 101 ? -4.960 1.766 2.800 1.00 98.31 101 ALA A C 1
ATOM 745 O O . ALA A 1 101 ? -5.913 1.968 3.560 1.00 98.31 101 ALA A O 1
ATOM 746 N N . VAL A 1 102 ? -4.019 0.858 3.072 1.00 98.62 102 VAL A N 1
ATOM 747 C CA . VAL A 1 102 ? -4.011 -0.007 4.260 1.00 98.62 102 VAL A CA 1
ATOM 748 C C . VAL A 1 102 ? -3.814 0.824 5.534 1.00 98.62 102 VAL A C 1
ATOM 750 O O . VAL A 1 102 ? -4.610 0.698 6.463 1.00 98.62 102 VAL A O 1
ATOM 753 N N . LYS A 1 103 ? -2.875 1.786 5.558 1.00 98.69 103 LYS A N 1
ATOM 754 C CA . LYS A 1 103 ? -2.702 2.726 6.691 1.00 98.69 103 LYS A CA 1
ATOM 755 C C . LYS A 1 103 ? -3.981 3.511 6.990 1.00 98.69 103 LYS A C 1
ATOM 757 O O . LYS A 1 103 ? -4.382 3.652 8.147 1.00 98.69 103 LYS A O 1
ATOM 762 N N . LEU A 1 104 ? -4.654 4.016 5.953 1.00 98.56 104 LEU A N 1
ATOM 763 C CA . LEU A 1 104 ? -5.934 4.714 6.112 1.00 98.56 104 LEU A CA 1
ATOM 764 C C . LEU A 1 104 ? -7.027 3.785 6.653 1.00 98.56 104 LEU A C 1
ATOM 766 O O . LEU A 1 104 ? -7.847 4.216 7.466 1.00 98.56 104 LEU A O 1
ATOM 770 N N . SER A 1 105 ? -7.035 2.525 6.221 1.00 98.44 105 SER A N 1
ATOM 771 C CA . SER A 1 105 ? -7.970 1.507 6.700 1.00 98.44 105 SER A CA 1
ATOM 772 C C . SER A 1 105 ? -7.729 1.181 8.171 1.00 98.44 105 SER A C 1
ATOM 774 O O . SER A 1 105 ? -8.680 1.234 8.947 1.00 98.44 105 SER A O 1
ATOM 776 N N . TYR A 1 106 ? -6.473 0.997 8.589 1.00 98.62 106 TYR A N 1
ATOM 777 C CA . TYR A 1 106 ? -6.094 0.805 9.991 1.00 98.62 106 TYR A CA 1
ATOM 778 C C . TYR A 1 106 ? -6.643 1.925 10.882 1.00 98.62 106 TYR A C 1
ATOM 780 O O . TYR A 1 106 ? -7.362 1.673 11.848 1.00 98.62 106 TYR A O 1
ATOM 788 N N . VAL A 1 107 ? -6.402 3.189 10.510 1.00 98.44 107 VAL A N 1
ATOM 789 C CA . VAL A 1 107 ? -6.903 4.352 11.265 1.00 98.44 107 VAL A CA 1
ATOM 790 C C . VAL A 1 107 ? -8.433 4.372 11.321 1.00 98.44 107 VAL A C 1
ATOM 792 O O . VAL A 1 107 ? -9.013 4.719 12.353 1.00 98.44 107 VAL A O 1
ATOM 795 N N . LYS A 1 108 ? -9.117 4.013 10.228 1.00 98.44 108 LYS A N 1
ATOM 796 C CA . LYS A 1 108 ? -10.585 3.934 10.200 1.00 98.44 108 LYS A CA 1
ATOM 797 C C . LYS A 1 108 ? -11.102 2.830 11.121 1.00 98.44 108 LYS A C 1
ATOM 799 O O . LYS A 1 108 ? -12.003 3.102 11.910 1.00 98.44 108 LYS A O 1
ATOM 804 N N . ILE A 1 109 ? -10.521 1.634 11.072 1.00 98.25 109 ILE A N 1
ATOM 805 C CA . ILE A 1 109 ? -10.902 0.502 11.929 1.00 98.25 109 ILE A CA 1
ATOM 806 C C . ILE A 1 109 ? -10.627 0.841 13.398 1.00 98.25 109 ILE A C 1
ATOM 808 O O . ILE A 1 109 ? -11.495 0.643 14.242 1.00 98.25 109 ILE A O 1
ATOM 812 N N . GLN A 1 110 ? -9.496 1.478 13.705 1.00 97.94 110 GLN A N 1
ATOM 813 C CA . GLN A 1 110 ? -9.161 1.908 15.064 1.00 97.94 110 GLN A CA 1
ATOM 814 C C . GLN A 1 110 ? -10.152 2.953 15.603 1.00 97.94 110 GLN A C 1
ATOM 816 O O . GLN A 1 110 ? -10.478 2.977 16.789 1.00 97.94 110 GLN A O 1
ATOM 821 N N . LYS A 1 111 ? -10.662 3.841 14.742 1.00 98.00 111 LYS A N 1
ATOM 822 C CA . LYS A 1 111 ? -11.746 4.763 15.116 1.00 98.00 111 LYS A CA 1
ATOM 823 C C . LYS A 1 111 ? -13.064 4.022 15.338 1.00 98.00 111 LYS A C 1
ATOM 825 O O . LYS A 1 111 ? -13.818 4.404 16.230 1.00 98.00 111 LYS A O 1
ATOM 830 N N . LEU A 1 112 ? -13.347 2.987 14.544 1.00 97.50 112 LEU A N 1
ATOM 831 C CA . LEU A 1 112 ? -14.533 2.149 14.715 1.00 97.50 112 LEU A CA 1
ATOM 832 C C . LEU A 1 112 ? -14.482 1.362 16.026 1.00 97.50 112 LEU A C 1
ATOM 834 O O . LEU A 1 112 ? -15.487 1.362 16.728 1.00 97.50 112 LEU A O 1
ATOM 838 N N . SER A 1 113 ? -13.336 0.783 16.402 1.00 96.62 113 SER A N 1
ATOM 839 C CA . SER A 1 113 ? -13.188 -0.003 17.641 1.00 96.62 113 SER A CA 1
ATOM 840 C C . SER A 1 113 ? -13.382 0.823 18.914 1.00 96.62 113 SER A C 1
ATOM 842 O O . SER A 1 113 ? -13.792 0.297 19.942 1.00 96.62 113 SER A O 1
ATOM 844 N N . LYS A 1 114 ? -13.184 2.143 18.843 1.00 95.69 114 LYS A N 1
ATOM 845 C CA . LYS A 1 114 ? -13.420 3.077 19.957 1.00 95.69 114 LYS A CA 1
ATOM 846 C C . LYS A 1 114 ? -14.867 3.575 20.056 1.00 95.69 114 LYS A C 1
ATOM 848 O O . LYS A 1 114 ? -15.180 4.360 20.955 1.00 95.69 114 LYS A O 1
ATOM 853 N N . ARG A 1 115 ? -15.759 3.183 19.138 1.00 96.50 115 ARG A N 1
ATOM 854 C CA . ARG A 1 115 ? -17.168 3.602 19.191 1.00 96.50 115 ARG A CA 1
ATOM 855 C C . ARG A 1 115 ? -17.879 2.963 20.382 1.00 96.50 115 ARG A C 1
ATOM 857 O O . ARG A 1 115 ? -17.670 1.801 20.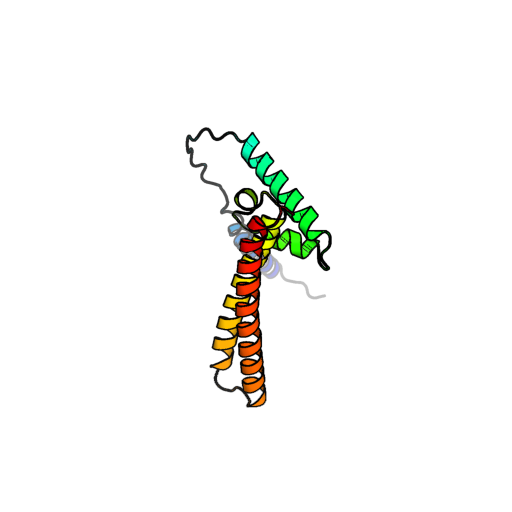715 1.00 96.50 115 ARG A O 1
ATOM 864 N N . ARG A 1 116 ? -18.769 3.733 21.010 1.00 96.50 116 ARG A N 1
ATOM 865 C CA . ARG A 1 116 ? -19.669 3.217 22.050 1.00 96.50 116 ARG A CA 1
ATOM 866 C C . ARG A 1 116 ? -20.751 2.334 21.424 1.00 96.50 116 ARG A C 1
ATOM 868 O O . ARG A 1 116 ? -21.114 2.530 20.268 1.00 96.50 116 ARG A O 1
ATOM 875 N N . GLY A 1 117 ? -21.285 1.400 22.209 1.00 96.88 117 GLY A N 1
ATOM 876 C CA . GLY A 1 117 ? -22.398 0.540 21.791 1.00 96.88 117 GLY A CA 1
ATOM 877 C C . GLY A 1 117 ? -22.001 -0.665 20.932 1.00 96.88 117 GLY A C 1
ATOM 878 O O . GLY A 1 117 ? -22.871 -1.288 20.334 1.00 96.88 117 GLY A O 1
ATOM 879 N N . LEU A 1 118 ? -20.711 -1.007 20.865 1.00 97.75 118 LEU A N 1
ATOM 880 C CA . LEU A 1 118 ? -20.261 -2.238 20.219 1.00 97.75 118 LEU A CA 1
ATOM 881 C C . LEU A 1 118 ? -20.594 -3.452 21.091 1.00 97.75 118 LEU A C 1
ATOM 883 O O . LEU A 1 118 ? -20.262 -3.494 22.276 1.00 97.75 118 LEU A O 1
ATOM 887 N N . SER A 1 119 ? -21.204 -4.469 20.487 1.00 98.25 119 SER A N 1
ATOM 888 C CA . SER A 1 119 ? -21.329 -5.787 21.112 1.00 98.25 119 SER A CA 1
ATOM 889 C C . SER A 1 119 ? -19.949 -6.444 21.288 1.00 98.25 119 SER A C 1
ATOM 891 O O . SER A 1 119 ? -19.026 -6.157 20.517 1.00 98.25 119 SER A O 1
ATOM 893 N N . PRO A 1 120 ? -19.795 -7.405 22.219 1.00 97.94 120 PRO A N 1
ATOM 894 C CA . PRO A 1 120 ? -18.537 -8.133 22.389 1.00 97.94 120 PRO A CA 1
ATOM 895 C C . PRO A 1 120 ? -18.040 -8.814 21.106 1.00 97.94 120 PRO A C 1
ATOM 897 O O . PRO A 1 120 ? -16.838 -8.885 20.866 1.00 97.94 120 PRO A O 1
ATOM 900 N N . ARG A 1 121 ? -18.958 -9.293 20.252 1.00 98.12 121 ARG A N 1
ATOM 901 C CA . ARG A 1 121 ? -18.610 -9.915 18.966 1.00 98.12 121 ARG A CA 1
ATOM 902 C C . ARG A 1 121 ? -18.081 -8.895 17.956 1.00 98.12 121 ARG A C 1
ATOM 904 O O . ARG A 1 121 ? -17.121 -9.196 17.260 1.00 98.12 121 ARG A O 1
ATOM 911 N N . GLN A 1 122 ? -18.678 -7.703 17.896 1.00 98.19 122 GLN A N 1
ATOM 912 C CA . GLN A 1 122 ? -18.194 -6.620 17.031 1.00 98.19 122 GLN A CA 1
ATOM 913 C C . GLN A 1 122 ? -16.825 -6.112 17.484 1.00 98.19 122 GLN A C 1
ATOM 915 O O . GLN A 1 122 ? -15.964 -5.886 16.644 1.00 98.19 122 GLN A O 1
ATOM 920 N N . MET A 1 123 ? -16.613 -5.969 18.797 1.00 98.00 123 MET A N 1
ATOM 921 C CA . MET A 1 123 ? -15.312 -5.572 19.339 1.00 98.00 123 MET A CA 1
ATOM 922 C C . MET A 1 123 ? -14.220 -6.577 18.959 1.00 98.00 123 MET A C 1
ATOM 924 O O . MET A 1 123 ? -13.172 -6.168 18.475 1.00 98.00 123 MET A O 1
ATOM 928 N N . ARG A 1 124 ? -14.483 -7.884 19.117 1.00 98.12 124 ARG A N 1
ATOM 929 C CA . ARG A 1 124 ? -13.539 -8.932 18.696 1.00 98.12 124 ARG A CA 1
ATOM 930 C C . ARG A 1 124 ? -13.227 -8.852 17.206 1.00 98.12 124 ARG A C 1
ATOM 932 O O . ARG A 1 124 ? -12.070 -8.690 16.865 1.00 98.12 124 ARG A O 1
ATOM 939 N N . GLY A 1 125 ? -14.246 -8.816 16.345 1.00 98.44 125 GLY A N 1
ATOM 940 C CA . GLY A 1 125 ? -14.014 -8.716 14.901 1.00 98.44 125 GLY A CA 1
ATOM 941 C C . GLY A 1 125 ? -13.225 -7.466 14.491 1.00 98.44 125 GLY A C 1
ATOM 942 O O . GLY A 1 125 ? -12.400 -7.533 13.592 1.00 98.44 125 GLY A O 1
ATOM 943 N N . LEU A 1 126 ? -13.426 -6.327 15.165 1.00 98.50 126 LEU A N 1
ATOM 944 C CA . LEU A 1 126 ? -12.634 -5.119 14.904 1.00 98.50 126 LEU A CA 1
ATOM 945 C C . LEU A 1 126 ? -11.180 -5.251 15.372 1.00 98.50 126 LEU A C 1
ATOM 947 O O . LEU A 1 126 ? -10.305 -4.685 14.724 1.00 98.50 126 LEU A O 1
ATOM 951 N N . ASN A 1 127 ? -10.922 -5.974 16.463 1.00 98.12 127 ASN A N 1
ATOM 952 C CA . ASN A 1 127 ? -9.562 -6.263 16.913 1.00 98.12 127 ASN A CA 1
ATOM 953 C C . ASN A 1 127 ? -8.859 -7.237 15.961 1.00 98.12 127 ASN A C 1
ATOM 955 O O . ASN A 1 127 ? -7.743 -6.939 15.553 1.00 98.12 127 ASN A O 1
ATOM 959 N N . ASP A 1 128 ? -9.539 -8.299 15.520 1.00 98.44 128 ASP A N 1
ATOM 960 C CA . ASP A 1 128 ? -9.010 -9.242 14.524 1.00 98.44 128 ASP A CA 1
ATOM 961 C C . ASP A 1 128 ? -8.671 -8.504 13.212 1.00 98.44 128 ASP A C 1
ATOM 963 O O . ASP A 1 128 ? -7.617 -8.703 12.611 1.00 98.44 128 ASP A O 1
ATOM 967 N N . CYS A 1 129 ? -9.531 -7.569 12.781 1.00 98.44 129 CYS A N 1
ATOM 968 C CA . CYS A 1 129 ? -9.234 -6.712 11.633 1.00 98.44 129 CYS A CA 1
ATOM 969 C C . CYS A 1 129 ? -8.027 -5.791 11.868 1.00 98.44 129 CYS A C 1
ATOM 971 O O . CYS A 1 129 ? -7.303 -5.505 10.919 1.00 98.44 129 CYS A O 1
ATOM 973 N N . LEU A 1 130 ? -7.825 -5.269 13.082 1.00 98.56 130 LEU A N 1
ATOM 974 C CA . LEU A 1 130 ? -6.669 -4.417 13.383 1.00 98.56 130 LEU A CA 1
ATOM 975 C C . LEU A 1 130 ? -5.363 -5.203 13.341 1.00 98.56 130 LEU A C 1
ATOM 977 O O . LEU A 1 130 ? -4.389 -4.683 12.805 1.00 98.56 130 LEU A O 1
ATOM 981 N N . GLU A 1 131 ? -5.361 -6.421 13.877 1.00 98.44 131 GLU A N 1
ATOM 982 C CA . GLU A 1 131 ? -4.221 -7.338 13.835 1.00 98.44 131 GLU A CA 1
ATOM 983 C C . GLU A 1 131 ? -3.850 -7.664 12.387 1.00 98.44 131 GLU A C 1
ATOM 985 O O . GLU A 1 131 ? -2.768 -7.290 11.943 1.00 98.44 131 GLU A O 1
ATOM 990 N N . MET A 1 132 ? -4.800 -8.179 11.602 1.00 98.50 132 MET A N 1
ATOM 991 C CA . MET A 1 132 ? -4.584 -8.520 10.191 1.00 98.50 132 MET A CA 1
ATOM 992 C C . MET A 1 132 ? -4.071 -7.334 9.361 1.00 98.50 132 MET A C 1
ATOM 994 O O . MET A 1 132 ? -3.166 -7.467 8.539 1.00 98.50 132 MET A O 1
ATOM 998 N N . VAL A 1 133 ? -4.647 -6.144 9.559 1.00 98.50 133 VAL A N 1
ATOM 999 C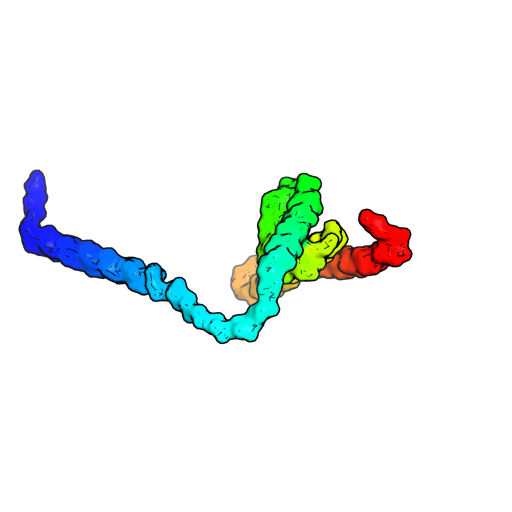 CA . VAL A 1 133 ? -4.227 -4.942 8.824 1.00 98.50 133 VAL A CA 1
ATOM 1000 C C . VAL A 1 133 ? -2.849 -4.459 9.284 1.00 98.50 133 VAL A C 1
ATOM 1002 O O . VAL A 1 133 ? -2.110 -3.911 8.468 1.00 98.50 133 VAL A O 1
ATOM 1005 N N . SER A 1 134 ? -2.491 -4.647 10.557 1.00 98.44 134 SER A N 1
ATOM 1006 C CA . SER A 1 134 ? -1.143 -4.357 11.055 1.00 98.44 134 SER A CA 1
ATOM 1007 C C . SER A 1 134 ? -0.116 -5.298 10.432 1.00 98.44 134 SER A C 1
ATOM 1009 O O . SER A 1 134 ? 0.883 -4.823 9.903 1.00 98.44 134 SER A O 1
ATOM 1011 N N . GLU A 1 135 ? -0.395 -6.601 10.412 1.00 98.69 135 GLU A N 1
ATOM 1012 C CA . GLU A 1 135 ? 0.470 -7.607 9.783 1.00 98.69 135 GLU A CA 1
ATOM 1013 C C . GLU 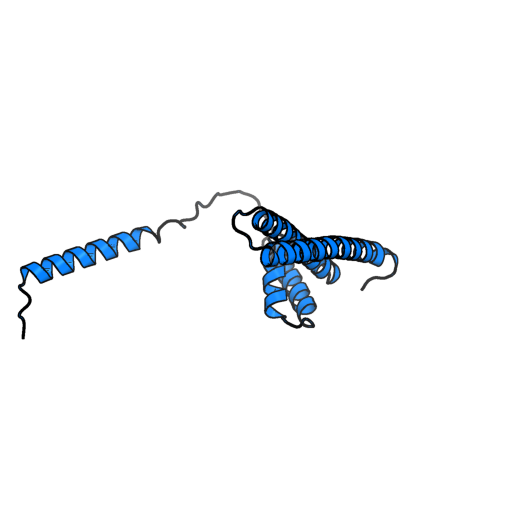A 1 135 ? 0.667 -7.314 8.292 1.00 98.69 135 GLU A C 1
ATOM 1015 O O . GLU A 1 135 ? 1.794 -7.285 7.804 1.00 98.69 135 GLU A O 1
ATOM 1020 N N . THR A 1 136 ? -0.408 -6.951 7.584 1.00 98.56 136 THR A N 1
ATOM 1021 C CA . THR A 1 136 ? -0.328 -6.546 6.170 1.00 98.56 136 THR A CA 1
ATOM 1022 C C . THR A 1 136 ? 0.614 -5.349 5.967 1.00 98.56 136 THR A C 1
ATOM 1024 O O . THR A 1 136 ? 1.295 -5.259 4.948 1.00 98.56 136 THR A O 1
ATOM 1027 N N . LEU A 1 137 ? 0.665 -4.392 6.903 1.00 98.69 137 LEU A N 1
ATOM 1028 C CA . LEU A 1 137 ? 1.591 -3.255 6.804 1.00 98.69 137 LEU A CA 1
ATOM 1029 C C . LEU A 1 137 ? 3.048 -3.679 6.982 1.00 98.69 137 LEU A C 1
ATOM 1031 O O . LEU A 1 137 ? 3.915 -3.124 6.301 1.00 98.69 137 LEU A O 1
ATOM 1035 N N . ASP A 1 138 ? 3.307 -4.641 7.863 1.00 98.56 138 ASP A N 1
ATOM 1036 C CA . ASP A 1 138 ? 4.643 -5.193 8.068 1.00 98.56 138 ASP A CA 1
ATOM 1037 C C . ASP A 1 138 ? 5.103 -5.976 6.829 1.00 98.56 138 ASP A C 1
ATOM 1039 O O . ASP A 1 138 ? 6.221 -5.769 6.353 1.00 98.56 138 ASP A O 1
ATOM 1043 N N . GLU A 1 139 ? 4.225 -6.792 6.242 1.00 98.62 139 GLU A N 1
ATOM 1044 C CA . GLU A 1 139 ? 4.477 -7.525 4.995 1.00 98.62 139 GLU A CA 1
ATOM 1045 C C . GLU A 1 139 ? 4.728 -6.585 3.808 1.00 98.62 139 GLU A C 1
ATOM 1047 O O . GLU A 1 139 ? 5.706 -6.747 3.083 1.00 98.62 139 GLU A O 1
ATOM 1052 N N . LEU A 1 140 ? 3.914 -5.537 3.633 1.00 98.56 140 LEU A N 1
ATOM 1053 C CA . LEU A 1 140 ? 4.150 -4.519 2.598 1.00 98.56 140 LEU A CA 1
ATOM 1054 C C . LEU A 1 140 ? 5.489 -3.789 2.800 1.00 98.56 140 LEU A C 1
ATOM 1056 O O . LEU A 1 140 ? 6.152 -3.405 1.831 1.00 98.56 140 LEU A O 1
ATOM 1060 N N . GLY A 1 141 ? 5.909 -3.615 4.055 1.00 98.06 141 GLY A N 1
ATOM 1061 C CA . GLY A 1 141 ? 7.231 -3.102 4.396 1.00 98.06 141 GLY A CA 1
ATOM 1062 C C . GLY A 1 141 ? 8.362 -4.043 3.974 1.00 98.06 141 GLY A C 1
ATOM 1063 O O . GLY A 1 141 ? 9.402 -3.565 3.525 1.00 98.06 141 GLY A O 1
ATOM 1064 N N . GLN A 1 142 ? 8.166 -5.360 4.076 1.00 98.06 142 GLN A N 1
ATOM 1065 C CA . GLN A 1 142 ? 9.118 -6.358 3.573 1.00 98.06 142 GLN A CA 1
ATOM 1066 C C . GLN A 1 142 ? 9.177 -6.342 2.046 1.00 98.06 142 GLN A C 1
ATOM 1068 O O . GLN A 1 142 ? 10.261 -6.194 1.500 1.00 98.06 142 GLN A O 1
ATOM 1073 N N . VAL A 1 143 ? 8.025 -6.333 1.366 1.00 97.06 143 VAL A N 1
ATOM 1074 C CA . VAL A 1 143 ? 7.955 -6.227 -0.104 1.00 97.06 143 VAL A CA 1
ATOM 1075 C C . VAL A 1 143 ? 8.722 -5.007 -0.616 1.00 97.06 143 VAL A C 1
ATOM 1077 O O . VAL A 1 143 ? 9.425 -5.092 -1.617 1.00 97.06 143 VAL A O 1
ATOM 1080 N N . THR A 1 144 ? 8.622 -3.871 0.080 1.00 96.19 144 THR A N 1
ATOM 1081 C CA . THR A 1 144 ? 9.370 -2.659 -0.293 1.00 96.19 144 THR A CA 1
ATOM 1082 C C . THR A 1 144 ? 10.885 -2.887 -0.212 1.00 96.19 144 THR A C 1
ATOM 1084 O O . THR A 1 144 ? 11.599 -2.549 -1.150 1.00 96.19 144 THR A O 1
ATOM 1087 N N . LYS A 1 145 ? 11.374 -3.515 0.865 1.00 95.25 145 LYS A N 1
ATOM 1088 C CA . LYS A 1 145 ? 12.803 -3.841 1.027 1.00 95.25 145 LYS A CA 1
ATOM 1089 C C . LYS A 1 145 ? 13.283 -4.853 -0.011 1.00 95.25 145 LYS A C 1
ATOM 1091 O O . LYS A 1 145 ? 14.371 -4.696 -0.554 1.00 95.25 145 LYS A O 1
ATOM 1096 N N . ASP A 1 146 ? 12.468 -5.859 -0.308 1.00 93.94 146 ASP A N 1
ATOM 1097 C CA . ASP A 1 146 ? 12.798 -6.886 -1.295 1.00 93.94 146 ASP A CA 1
ATOM 1098 C C . ASP A 1 146 ? 12.918 -6.280 -2.701 1.00 93.94 146 ASP A C 1
ATOM 1100 O O . ASP A 1 146 ? 13.824 -6.633 -3.457 1.00 93.94 146 ASP A O 1
ATOM 1104 N N . LEU A 1 147 ? 12.045 -5.322 -3.044 1.00 92.62 147 LEU A N 1
ATOM 1105 C CA . LEU A 1 147 ? 12.126 -4.570 -4.299 1.00 92.62 147 LEU A CA 1
ATOM 1106 C C . LEU A 1 147 ? 13.386 -3.695 -4.364 1.00 92.62 147 LEU A C 1
ATOM 1108 O O . LEU A 1 147 ? 14.031 -3.653 -5.412 1.00 92.62 147 LEU A O 1
ATOM 1112 N N . GLU A 1 148 ? 13.777 -3.039 -3.269 1.00 89.94 148 GLU A N 1
ATOM 1113 C CA . GLU A 1 148 ? 15.036 -2.280 -3.192 1.00 89.94 148 GLU A CA 1
ATOM 1114 C C . GLU A 1 148 ? 16.260 -3.192 -3.385 1.00 89.94 148 GLU A C 1
ATOM 1116 O O . GLU A 1 148 ? 17.175 -2.862 -4.141 1.00 89.94 148 GLU A O 1
ATOM 1121 N N . GLU A 1 149 ? 16.273 -4.369 -2.752 1.00 88.31 149 GLU A N 1
ATOM 1122 C CA . GLU A 1 149 ? 17.381 -5.321 -2.872 1.00 88.31 149 GLU A CA 1
ATOM 1123 C C . GLU A 1 149 ? 17.479 -5.929 -4.279 1.00 88.31 149 GLU A C 1
ATOM 1125 O O . GLU A 1 149 ? 18.584 -6.191 -4.766 1.00 88.31 149 GLU A O 1
ATOM 1130 N N . TYR A 1 150 ? 16.347 -6.126 -4.958 1.00 79.31 150 TYR A N 1
ATOM 1131 C CA . TYR A 1 150 ? 16.292 -6.749 -6.280 1.00 79.31 150 TYR A CA 1
ATOM 1132 C C . TYR A 1 150 ? 17.179 -6.044 -7.328 1.00 79.31 150 TYR A C 1
ATOM 1134 O O . TYR A 1 150 ? 17.824 -6.721 -8.134 1.00 79.31 150 TYR A O 1
ATOM 1142 N N . ASP A 1 151 ? 17.330 -4.713 -7.249 1.00 65.62 151 ASP A N 1
ATOM 1143 C CA . ASP A 1 151 ? 18.215 -3.932 -8.139 1.00 65.62 151 ASP A CA 1
ATOM 1144 C C . ASP A 1 151 ? 19.677 -4.382 -8.090 1.00 65.62 151 ASP A C 1
ATOM 1146 O O . ASP A 1 151 ? 20.419 -4.223 -9.059 1.00 65.62 151 ASP A O 1
ATOM 1150 N N . THR A 1 152 ? 20.106 -4.972 -6.975 1.00 58.28 152 THR A N 1
ATOM 1151 C CA . THR A 1 152 ? 21.497 -5.395 -6.785 1.00 58.28 152 THR A CA 1
ATOM 1152 C C . THR A 1 152 ? 21.808 -6.763 -7.394 1.00 58.28 152 THR A C 1
ATOM 1154 O O . THR A 1 152 ? 22.982 -7.130 -7.486 1.00 58.28 152 THR A O 1
ATOM 1157 N N . LYS A 1 153 ? 20.791 -7.534 -7.817 1.00 57.47 153 LYS A N 1
ATOM 1158 C CA . LYS A 1 153 ? 20.954 -8.953 -8.189 1.00 57.47 153 LYS A CA 1
ATOM 1159 C C . LYS A 1 153 ? 20.626 -9.289 -9.651 1.00 57.47 153 LYS A C 1
ATOM 1161 O O . LYS A 1 153 ? 21.205 -10.253 -10.157 1.00 57.47 153 LYS A O 1
ATOM 1166 N N . LYS A 1 154 ? 19.778 -8.519 -10.348 1.00 51.59 154 LYS A N 1
ATOM 1167 C CA . LYS A 1 154 ? 19.600 -8.493 -11.825 1.00 51.59 154 LYS A CA 1
ATOM 1168 C C . LYS A 1 154 ? 18.440 -7.557 -12.189 1.00 51.59 154 LYS A C 1
ATOM 1170 O O . LYS A 1 154 ? 17.477 -7.493 -11.440 1.00 51.59 154 LYS A O 1
ATOM 1175 N N . SER A 1 155 ? 18.486 -6.905 -13.353 1.00 52.38 155 SER A N 1
ATOM 1176 C CA . SER A 1 155 ? 17.311 -6.206 -13.898 1.00 52.38 155 SER A CA 1
ATOM 1177 C C . SER A 1 155 ? 16.214 -7.208 -14.285 1.00 52.38 155 SER A C 1
ATOM 1179 O O . SER A 1 155 ? 16.534 -8.248 -14.873 1.00 52.38 155 SER A O 1
ATOM 1181 N N . LEU A 1 156 ? 14.958 -6.876 -13.964 1.00 54.91 156 LEU A N 1
ATOM 1182 C CA . LEU A 1 156 ? 13.753 -7.513 -14.519 1.00 54.91 156 LEU A CA 1
ATOM 1183 C C . LEU A 1 156 ? 13.715 -7.369 -16.045 1.00 54.91 156 LEU A C 1
ATOM 1185 O O . LEU A 1 156 ? 14.102 -6.282 -16.534 1.00 54.91 156 LEU A O 1
#

Sequence (156 aa):
MAGVSNNNRKKLILGALATVLLISAFIGIVVGVKSRNSGSHNSNVQSITDSEAHEIVKSSCSATFYPELCYSTIASHPEVSTKVKTQKDAIELAVSMTTKAVKLSYVKIQKLSKRRGLSPRQMRGLNDCLEMVSETLDELGQVTKDLEEYDTKKSL

Organism: Tanacetum cinerariifolium (NCBI:txid118510)

pLDDT: mean 82.98, std 19.2, range [36.19, 98.69]

Secondary structure (DSSP, 8-state):
-----HHHHHHHHHHHHHHHHHHHTTS---------------HHHHHHHHHHHHHHHHHHHTTSSSHHHHHHHHHTSTTHHHH-SSHHHHHHHHHHHHHHHHHHHHHHHHHHHT-TT--HHHHHHHHHHHHHHHHHHHHHHHHHHHHHHHTTT---

InterPro domains:
  IPR006501 Pectinesterase inhibitor domain [PF04043] (56-153)
  IPR006501 Pectinesterase inhibitor domain [TIGR01614] (47-152)
  IPR035513 Invertase/pectin methyles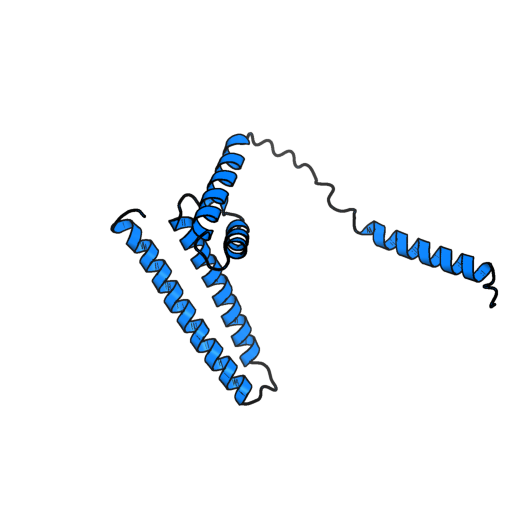terase inhibitor domain superfamily [G3DSA:1.20.140.40] (53-155)
  IPR035513 Invertase/pectin methylesterase inhibitor domain superfamily [SSF101148] (55-151)
  IPR051955 Pectinesterase Inhibitor [PTHR31080] (21-147)

Radius of gyration: 26.88 Å; chains: 1; bounding box: 84×44×50 Å

Foldseek 3Di:
DDDDDPVVVVVVVVVVVVVVVVVVVVVPPDPDPPDPPPDPDDVVVQVVLLVQLLVLQQVLLVPPPCSPCSSCQLNPPPCSSPQRPHNLSSVLSVLVSVLVVLVVVLVVLVVVLPDPPDDPVRNVVSVVSNVVSVVVNVVSVVVNVVSVCVVVPDDD